Protein AF-G8QJ36-F1 (afdb_monomer)

Secondary structure (DSSP, 8-state):
-------S--HHHHHHHHHHHHHHHHHHHHTBPPPPHHHHTTEEEEEEEETTEEEEEEEE--SSGGG-EEEEEEEEETTT--EEEEE-SS-B----

Radius of gyration: 16.43 Å; Cα contacts (8 Å, |Δi|>4): 139; chains: 1; bounding box: 40×49×43 Å

Structure (mmCIF, N/CA/C/O backbone):
data_AF-G8QJ36-F1
#
_entry.id   AF-G8QJ36-F1
#
loop_
_atom_site.group_PDB
_atom_site.id
_atom_site.type_symbol
_atom_site.label_atom_id
_atom_site.label_alt_id
_atom_site.label_comp_id
_atom_site.label_asym_id
_atom_site.label_entity_id
_atom_site.label_seq_id
_atom_site.pdbx_PDB_ins_code
_atom_site.Cartn_x
_atom_site.Cartn_y
_atom_site.Cartn_z
_atom_site.occupancy
_atom_site.B_iso_or_equiv
_atom_site.auth_seq_id
_atom_site.auth_comp_id
_atom_site.auth_asym_id
_atom_site.auth_atom_id
_atom_site.pdbx_PDB_model_num
ATOM 1 N N . MET A 1 1 ? 25.913 -24.485 -28.339 1.00 49.62 1 MET A N 1
ATOM 2 C CA . MET A 1 1 ? 25.955 -24.219 -26.885 1.00 49.62 1 MET A CA 1
ATOM 3 C C . MET A 1 1 ? 24.849 -23.230 -26.543 1.00 49.62 1 MET A C 1
ATOM 5 O O . MET A 1 1 ? 24.834 -22.164 -27.145 1.00 49.62 1 MET A O 1
ATOM 9 N N . PRO A 1 2 ? 23.886 -23.598 -25.687 1.00 62.94 2 PRO A N 1
ATOM 10 C CA . PRO A 1 2 ? 23.324 -22.633 -24.725 1.00 62.94 2 PRO A CA 1
ATOM 11 C C . PRO A 1 2 ? 23.060 -23.287 -23.341 1.00 62.94 2 PRO A C 1
ATOM 13 O O . PRO A 1 2 ? 23.130 -24.513 -23.257 1.00 62.94 2 PRO A O 1
ATOM 16 N N . PRO A 1 3 ? 22.658 -22.556 -22.277 1.00 54.44 3 PRO A N 1
ATOM 17 C CA . PRO A 1 3 ? 22.856 -21.139 -21.942 1.00 54.44 3 PRO A CA 1
ATOM 18 C C . PRO A 1 3 ? 23.573 -20.958 -20.577 1.00 54.44 3 PRO A C 1
ATOM 20 O O . PRO A 1 3 ? 23.398 -21.751 -19.656 1.00 54.44 3 PRO A O 1
ATOM 23 N N . ALA A 1 4 ? 24.335 -19.876 -20.390 1.00 52.19 4 ALA A N 1
ATOM 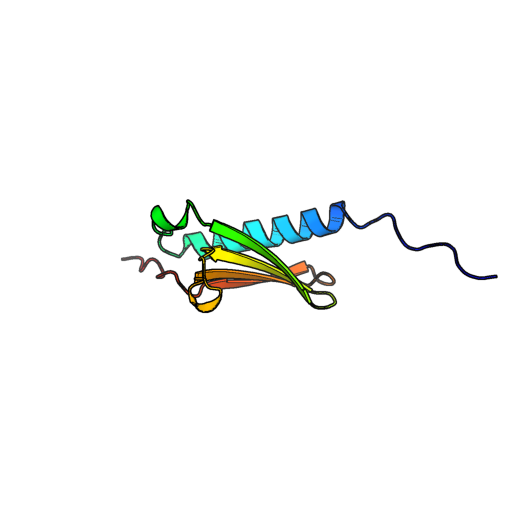24 C CA . ALA A 1 4 ? 24.814 -19.491 -19.059 1.00 52.19 4 ALA A CA 1
ATOM 25 C C . ALA A 1 4 ? 23.760 -18.608 -18.369 1.00 52.19 4 ALA A C 1
ATOM 27 O O . ALA A 1 4 ? 23.668 -17.407 -18.605 1.00 52.19 4 ALA A O 1
ATOM 28 N N . ASN A 1 5 ? 22.900 -19.281 -17.610 1.00 47.78 5 ASN A N 1
ATOM 29 C CA . ASN A 1 5 ? 22.254 -18.859 -16.368 1.00 47.78 5 ASN A CA 1
ATOM 30 C C . ASN A 1 5 ? 22.224 -17.337 -16.061 1.00 47.78 5 ASN A C 1
ATOM 32 O O . ASN A 1 5 ? 23.164 -16.773 -15.508 1.00 47.78 5 ASN A O 1
ATOM 36 N N . ARG A 1 6 ? 21.089 -16.679 -16.345 1.00 62.66 6 ARG A N 1
ATOM 37 C CA . ARG A 1 6 ? 20.668 -15.453 -15.638 1.00 62.66 6 ARG A CA 1
ATOM 38 C C . ARG A 1 6 ? 20.201 -15.865 -14.245 1.00 62.66 6 ARG A C 1
ATOM 40 O O . ARG A 1 6 ? 19.140 -16.478 -14.210 1.00 62.66 6 ARG A O 1
ATOM 47 N N . THR A 1 7 ? 20.877 -15.519 -13.145 1.00 56.84 7 THR A N 1
ATOM 48 C CA . THR A 1 7 ? 20.233 -15.305 -11.818 1.00 56.84 7 THR A CA 1
ATOM 49 C C . THR A 1 7 ? 21.243 -14.984 -10.709 1.00 56.84 7 THR A C 1
ATOM 51 O O . THR A 1 7 ? 21.607 -15.879 -9.975 1.00 56.84 7 THR A O 1
ATOM 54 N N . ASP A 1 8 ? 21.634 -13.715 -10.513 1.00 47.12 8 ASP A N 1
ATOM 55 C CA . ASP A 1 8 ? 22.326 -13.298 -9.263 1.00 47.12 8 ASP A CA 1
ATOM 56 C C . ASP A 1 8 ? 22.067 -11.832 -8.835 1.00 47.12 8 ASP A C 1
ATOM 58 O O . ASP A 1 8 ? 22.693 -11.320 -7.910 1.00 47.12 8 ASP A O 1
ATOM 62 N N . ALA A 1 9 ? 21.129 -11.114 -9.467 1.00 51.84 9 ALA A N 1
ATOM 63 C CA . ALA A 1 9 ? 20.951 -9.670 -9.245 1.00 51.84 9 ALA A CA 1
ATOM 64 C C . ALA A 1 9 ? 19.571 -9.262 -8.692 1.00 51.84 9 ALA A C 1
ATOM 66 O O . ALA A 1 9 ? 19.077 -8.199 -9.054 1.00 51.84 9 ALA A O 1
ATOM 67 N N . VAL A 1 10 ? 18.906 -10.079 -7.864 1.00 55.06 10 VAL A N 1
ATOM 68 C CA . VAL A 1 10 ? 17.481 -9.834 -7.524 1.00 55.06 10 VAL A CA 1
ATOM 69 C C . VAL A 1 10 ? 17.147 -9.453 -6.063 1.00 55.06 10 VAL A C 1
ATOM 71 O O . VAL A 1 10 ? 16.069 -8.903 -5.871 1.00 55.06 10 VAL A O 1
ATOM 74 N N . PRO A 1 11 ? 18.021 -9.565 -5.037 1.00 55.59 11 PRO A N 1
ATOM 75 C CA . PRO A 1 11 ? 17.685 -9.012 -3.713 1.00 55.59 11 PRO A CA 1
ATOM 76 C C . PRO A 1 11 ? 17.714 -7.472 -3.694 1.00 55.59 11 PRO A C 1
ATOM 78 O O . PRO A 1 11 ? 16.702 -6.822 -3.456 1.00 55.59 11 PRO A O 1
ATOM 81 N N . LYS A 1 12 ? 18.849 -6.877 -4.097 1.00 67.81 12 LYS A N 1
ATOM 82 C CA . LYS A 1 12 ? 19.101 -5.424 -3.998 1.00 67.81 12 LYS A CA 1
ATOM 83 C C . LYS A 1 12 ? 18.142 -4.547 -4.792 1.00 67.81 12 LYS A C 1
ATOM 85 O O . LYS A 1 12 ? 18.041 -3.355 -4.521 1.00 67.81 12 LYS A O 1
ATOM 90 N N . GLU A 1 13 ? 17.555 -5.076 -5.855 1.00 81.75 13 GLU A N 1
ATOM 91 C CA . GLU A 1 13 ? 16.663 -4.290 -6.698 1.00 81.75 13 GLU A CA 1
ATOM 92 C C . GLU A 1 13 ? 15.269 -4.214 -6.082 1.00 81.75 13 GLU A C 1
ATOM 94 O O . GLU A 1 13 ? 14.720 -3.122 -5.990 1.00 81.75 13 GLU A O 1
ATOM 99 N N . LEU A 1 14 ? 14.743 -5.330 -5.567 1.00 83.19 14 LEU A N 1
ATOM 100 C CA . LEU A 1 14 ? 13.467 -5.332 -4.856 1.00 83.19 14 LEU A CA 1
ATOM 101 C C . LEU A 1 14 ? 13.522 -4.433 -3.617 1.00 83.19 14 LEU A C 1
ATOM 103 O O . LEU A 1 14 ? 12.608 -3.637 -3.429 1.00 83.19 14 LEU A O 1
ATOM 107 N N . ASP A 1 15 ? 14.618 -4.481 -2.854 1.00 86.62 15 ASP A N 1
ATOM 108 C CA . ASP A 1 15 ? 14.828 -3.603 -1.695 1.00 86.62 15 ASP A CA 1
ATOM 109 C C . ASP A 1 15 ? 14.748 -2.114 -2.080 1.00 86.62 15 ASP A C 1
ATOM 111 O O . ASP A 1 15 ? 14.136 -1.307 -1.382 1.00 86.62 15 ASP A O 1
ATOM 115 N N . LYS A 1 16 ? 15.323 -1.736 -3.232 1.00 87.31 16 LYS A N 1
ATOM 116 C CA . LYS A 1 16 ? 15.253 -0.359 -3.749 1.00 87.31 16 LYS A CA 1
ATOM 117 C C . LYS A 1 16 ? 13.838 0.030 -4.159 1.00 87.31 16 LYS A C 1
ATOM 119 O O . LYS A 1 16 ? 13.409 1.139 -3.857 1.00 87.31 16 LYS A O 1
ATOM 124 N N . LEU A 1 17 ? 13.125 -0.854 -4.859 1.00 89.81 17 LEU A N 1
ATOM 125 C CA . LEU A 1 17 ? 11.745 -0.598 -5.280 1.00 89.81 17 LEU A CA 1
ATOM 126 C C . LEU A 1 17 ? 10.816 -0.486 -4.066 1.00 89.81 17 LEU A C 1
ATOM 128 O O . LEU A 1 17 ? 9.956 0.390 -4.032 1.00 89.81 17 LEU A O 1
ATOM 132 N N . GLN A 1 18 ? 11.027 -1.322 -3.050 1.00 89.62 18 GLN A N 1
ATOM 133 C CA . GLN A 1 18 ? 10.290 -1.262 -1.795 1.00 89.62 18 GLN A CA 1
ATOM 134 C C . GLN A 1 18 ? 10.564 0.043 -1.044 1.00 89.62 18 GLN A C 1
ATOM 136 O O . GLN A 1 18 ? 9.625 0.669 -0.558 1.00 89.62 18 GLN A O 1
ATOM 141 N N . GLU A 1 19 ? 11.818 0.495 -0.981 1.00 90.62 19 GLU A N 1
ATOM 142 C CA . GL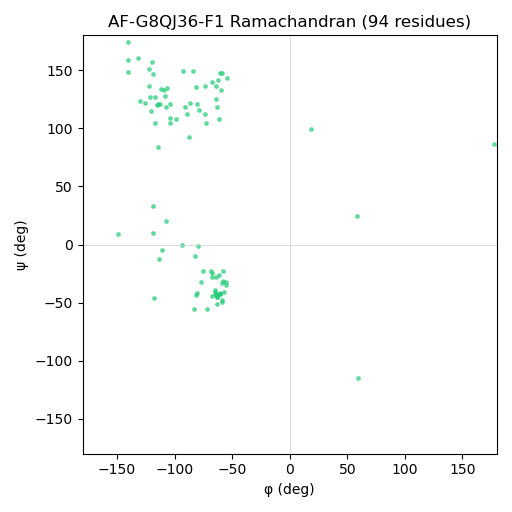U A 1 19 ? 12.150 1.771 -0.343 1.00 90.62 19 GLU A CA 1
ATOM 143 C C . GLU A 1 19 ? 11.531 2.960 -1.096 1.00 90.62 19 GLU A C 1
ATOM 145 O O . GLU A 1 19 ? 10.960 3.855 -0.474 1.00 90.62 19 GLU A O 1
ATOM 150 N N . LEU A 1 20 ? 11.542 2.943 -2.435 1.00 91.12 20 LEU A N 1
ATOM 151 C CA . LEU A 1 20 ? 10.848 3.945 -3.254 1.00 91.12 20 LEU A CA 1
ATOM 152 C C . LEU A 1 20 ? 9.344 3.976 -2.954 1.00 91.12 20 LEU A C 1
ATOM 154 O O . LEU A 1 20 ? 8.781 5.048 -2.717 1.00 91.12 20 LEU A O 1
ATOM 158 N N . ALA A 1 21 ? 8.702 2.806 -2.918 1.00 91.56 21 ALA A N 1
ATOM 159 C CA . ALA A 1 21 ? 7.293 2.679 -2.569 1.00 91.56 21 ALA A CA 1
ATOM 160 C C . ALA A 1 21 ? 7.008 3.195 -1.155 1.00 91.56 21 ALA A C 1
ATOM 162 O O . ALA A 1 21 ? 6.026 3.907 -0.946 1.00 91.56 21 ALA A O 1
ATOM 163 N N . ARG A 1 22 ? 7.877 2.876 -0.191 1.00 90.50 22 ARG A N 1
ATOM 164 C CA . ARG A 1 22 ? 7.757 3.298 1.206 1.00 90.50 22 ARG A CA 1
ATOM 165 C C . ARG A 1 22 ? 7.832 4.812 1.342 1.00 90.50 22 ARG A C 1
ATOM 167 O O . ARG A 1 22 ? 6.946 5.399 1.955 1.00 90.50 22 ARG A O 1
ATOM 174 N N . VAL A 1 23 ? 8.855 5.443 0.766 1.00 92.56 23 VAL A N 1
ATOM 175 C CA . VAL A 1 23 ? 9.052 6.899 0.839 1.00 92.56 23 VAL A CA 1
ATOM 176 C C . VAL A 1 23 ? 7.895 7.632 0.165 1.00 92.56 23 VAL A C 1
ATOM 178 O O . VAL A 1 23 ? 7.345 8.572 0.739 1.00 92.56 23 VAL A O 1
ATOM 181 N N . ALA A 1 24 ? 7.477 7.180 -1.020 1.00 92.19 24 ALA A N 1
ATOM 182 C CA . ALA A 1 24 ? 6.348 7.772 -1.728 1.00 92.19 24 ALA A CA 1
ATOM 183 C C . ALA A 1 24 ? 5.035 7.607 -0.949 1.00 92.19 24 ALA A C 1
ATOM 185 O O . ALA A 1 24 ? 4.276 8.567 -0.821 1.00 92.19 24 ALA A O 1
ATOM 186 N N . SER A 1 25 ? 4.787 6.417 -0.391 1.00 91.06 25 SER A N 1
ATOM 187 C CA . SER A 1 25 ? 3.598 6.148 0.42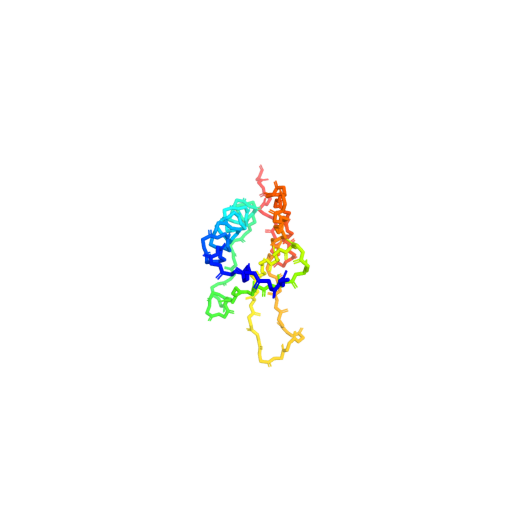3 1.00 91.06 25 SER A CA 1
ATOM 188 C C . SER A 1 25 ? 3.578 7.007 1.676 1.00 91.06 25 SER A C 1
ATOM 190 O O . SER A 1 25 ? 2.555 7.608 1.974 1.00 91.06 25 SER A O 1
ATOM 192 N N . HIS A 1 26 ? 4.705 7.113 2.382 1.00 89.81 26 HIS A N 1
ATOM 193 C CA . HIS A 1 26 ? 4.820 7.942 3.578 1.00 89.81 26 HIS A CA 1
ATOM 194 C C . HIS A 1 26 ? 4.509 9.406 3.265 1.00 89.81 26 HIS A C 1
ATOM 196 O O . HIS A 1 26 ? 3.657 10.001 3.914 1.00 89.81 26 HIS A O 1
ATOM 202 N N . LYS A 1 27 ? 5.130 9.959 2.217 1.00 90.88 27 LYS A N 1
ATOM 203 C CA . LYS A 1 27 ? 4.883 11.336 1.780 1.00 90.88 27 LYS A CA 1
ATOM 204 C C . LYS A 1 27 ? 3.423 11.567 1.386 1.00 90.88 27 LYS A C 1
ATOM 206 O O . LYS A 1 27 ? 2.855 12.590 1.740 1.00 90.88 27 LYS A O 1
ATOM 211 N N . ALA A 1 28 ? 2.804 10.621 0.679 1.00 89.62 28 ALA A N 1
ATOM 212 C CA . ALA A 1 28 ? 1.388 10.714 0.340 1.00 89.62 28 ALA A CA 1
ATOM 213 C C . ALA A 1 28 ? 0.508 10.684 1.597 1.00 89.62 28 ALA A C 1
ATOM 215 O O . ALA A 1 28 ? -0.420 11.473 1.698 1.00 89.62 28 ALA A O 1
ATOM 216 N N . LEU A 1 29 ? 0.815 9.817 2.567 1.00 88.88 29 LEU A N 1
ATOM 217 C CA . LEU A 1 29 ? 0.077 9.675 3.826 1.00 88.88 29 LEU A CA 1
ATOM 218 C C . LEU A 1 29 ? 0.214 10.888 4.757 1.00 88.88 29 LEU A C 1
ATOM 220 O O . LEU A 1 29 ? -0.671 11.110 5.580 1.00 88.88 29 LEU A O 1
ATOM 224 N N . GLU A 1 30 ? 1.265 11.704 4.633 1.00 89.38 30 GLU A N 1
ATOM 225 C CA . GLU A 1 30 ? 1.414 12.937 5.422 1.00 89.38 30 GLU A CA 1
ATOM 226 C C . GLU A 1 30 ? 0.236 13.901 5.220 1.00 89.38 30 GLU A C 1
ATOM 228 O O . GLU A 1 30 ? -0.170 14.571 6.172 1.00 89.38 30 GLU A O 1
ATOM 233 N N . GLU A 1 31 ? -0.370 13.908 4.031 1.00 89.12 31 GLU A N 1
ATOM 234 C CA . GLU A 1 31 ? -1.555 14.708 3.696 1.00 89.12 31 GLU A CA 1
ATOM 235 C C . GLU A 1 31 ? -2.873 14.097 4.209 1.00 89.12 31 GLU A C 1
ATOM 237 O O . GLU A 1 31 ? -3.942 14.676 4.020 1.00 89.12 31 GLU A O 1
ATOM 242 N N . TYR A 1 32 ? -2.831 12.934 4.860 1.00 89.88 32 TYR A N 1
ATOM 243 C CA . TYR A 1 32 ? -3.997 12.196 5.346 1.00 89.88 32 TYR A CA 1
ATOM 244 C C . TYR A 1 32 ? -3.949 12.027 6.860 1.00 89.88 32 TYR A C 1
ATOM 246 O O . TYR A 1 32 ? -2.898 12.142 7.493 1.00 89.88 32 TYR A O 1
ATOM 254 N N . GLU A 1 33 ? -5.115 11.814 7.462 1.00 88.56 33 GLU A N 1
ATOM 255 C CA . GLU A 1 33 ? -5.220 11.485 8.880 1.00 88.56 33 GLU A CA 1
ATOM 256 C C . GLU A 1 33 ? -4.470 10.185 9.182 1.00 88.56 33 GLU A C 1
ATOM 258 O O . GLU A 1 33 ? -4.401 9.277 8.348 1.00 88.56 33 GLU A O 1
ATOM 263 N N . SER A 1 34 ? -3.902 10.098 10.386 1.00 84.44 34 SER A N 1
ATOM 264 C CA . SER A 1 34 ? -3.263 8.864 10.832 1.00 84.44 34 SER A CA 1
ATOM 265 C C . SER A 1 34 ? -4.297 7.736 10.897 1.00 84.44 34 SER A C 1
ATOM 267 O O . SER A 1 34 ? -5.433 7.983 11.318 1.00 84.44 34 SER A O 1
ATOM 269 N N . PRO A 1 35 ? -3.926 6.499 10.520 1.00 84.12 35 PRO A N 1
ATOM 270 C CA . PRO A 1 35 ? -4.818 5.364 10.684 1.00 84.12 35 PRO A CA 1
ATOM 271 C C . PRO A 1 35 ? -5.200 5.190 12.169 1.00 84.12 35 PRO A C 1
ATOM 273 O O . PRO A 1 35 ? -4.394 5.496 13.054 1.00 84.12 35 PRO A O 1
ATOM 276 N N . PRO A 1 36 ? -6.418 4.707 12.471 1.00 84.62 36 PRO A N 1
ATOM 277 C CA . PRO A 1 36 ? -6.817 4.356 13.829 1.00 84.62 36 PRO A CA 1
ATOM 278 C C . PRO A 1 36 ? -5.834 3.371 14.471 1.00 84.62 36 PRO A C 1
ATOM 280 O O . PRO A 1 36 ? -5.372 2.439 13.816 1.00 84.62 36 PRO A O 1
ATOM 283 N N . LYS A 1 37 ? -5.577 3.511 15.778 1.00 85.12 37 LYS A N 1
ATOM 284 C CA . LYS A 1 37 ? -4.674 2.605 16.519 1.00 85.12 37 LYS A CA 1
ATOM 285 C C . LYS A 1 37 ? -5.065 1.129 16.416 1.00 85.12 37 LYS A C 1
ATOM 287 O O . LYS A 1 37 ? -4.209 0.256 16.420 1.00 85.12 37 LYS A O 1
ATOM 292 N N . GLU A 1 38 ? -6.358 0.845 16.305 1.00 84.50 38 GLU A N 1
ATOM 293 C CA . GLU A 1 38 ? -6.877 -0.519 16.144 1.00 84.50 38 GLU A CA 1
ATOM 294 C C . GLU A 1 38 ? -6.416 -1.170 14.832 1.00 84.50 38 GLU A C 1
ATOM 296 O O . GLU A 1 38 ? -6.274 -2.389 14.754 1.00 84.50 38 GLU A O 1
ATOM 301 N N . TRP A 1 39 ? -6.142 -0.362 13.804 1.00 86.25 39 TRP A N 1
ATOM 302 C CA . TRP A 1 39 ? -5.628 -0.847 12.529 1.00 86.25 39 TRP A CA 1
ATOM 303 C C . TRP A 1 39 ? -4.144 -1.181 12.621 1.00 86.25 39 TRP A C 1
ATOM 305 O O . TRP A 1 39 ? -3.722 -2.139 11.984 1.00 86.25 39 TRP A O 1
ATOM 315 N N . GLU A 1 40 ? -3.370 -0.463 13.447 1.00 84.19 40 GLU A N 1
ATOM 316 C CA . GLU A 1 40 ? -1.919 -0.662 13.597 1.00 84.19 40 GLU A CA 1
ATOM 317 C C . GLU A 1 40 ? -1.552 -2.105 13.967 1.00 84.19 40 GLU A C 1
ATOM 319 O O . GLU A 1 40 ? -0.551 -2.623 13.479 1.00 84.19 40 GLU A O 1
ATOM 324 N N . ALA A 1 41 ? -2.389 -2.780 14.763 1.00 86.12 41 ALA A N 1
ATOM 325 C CA . ALA A 1 41 ? -2.181 -4.173 15.161 1.00 86.12 41 ALA A CA 1
ATOM 326 C C . ALA A 1 41 ? -2.309 -5.178 14.001 1.00 86.12 41 ALA A C 1
ATOM 328 O O . ALA A 1 41 ? -1.735 -6.262 14.067 1.00 86.12 41 ALA A O 1
ATOM 329 N N . ASN A 1 42 ? -3.048 -4.818 12.949 1.00 89.00 42 ASN A N 1
ATOM 330 C CA . ASN A 1 42 ? -3.352 -5.677 11.802 1.00 89.00 42 ASN A CA 1
ATOM 331 C C . ASN A 1 42 ? -2.808 -5.105 10.481 1.00 89.00 42 ASN A C 1
ATOM 333 O O . ASN A 1 42 ? -3.128 -5.609 9.400 1.00 89.00 42 ASN A O 1
ATOM 337 N N . LEU A 1 43 ? -1.987 -4.051 10.550 1.00 89.06 43 LEU A N 1
ATOM 338 C CA . LEU A 1 43 ? -1.333 -3.471 9.385 1.00 89.06 43 LEU A CA 1
ATOM 339 C C . LEU A 1 43 ? -0.393 -4.496 8.763 1.00 89.06 43 LEU A C 1
ATOM 341 O O . LEU A 1 43 ? 0.590 -4.927 9.362 1.00 89.06 43 LEU A O 1
ATOM 345 N N . THR A 1 44 ? -0.686 -4.839 7.520 1.00 90.38 44 THR A N 1
ATOM 346 C CA . THR A 1 44 ? 0.081 -5.773 6.715 1.00 90.38 44 THR 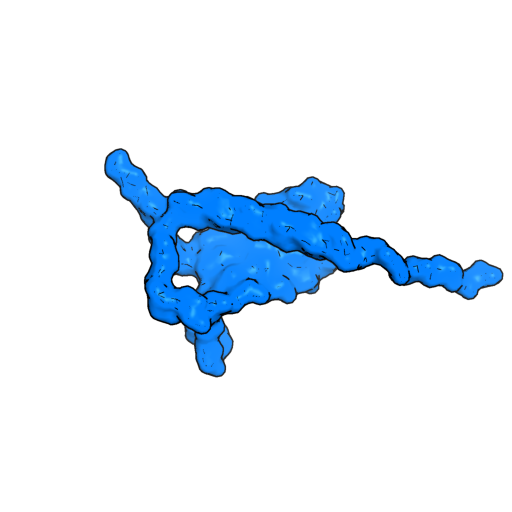A CA 1
ATOM 347 C C . THR A 1 44 ? 0.543 -5.072 5.447 1.00 90.38 44 THR A C 1
ATOM 349 O O . THR A 1 44 ? -0.216 -4.346 4.804 1.00 90.38 44 THR A O 1
ATOM 352 N N . LEU A 1 45 ? 1.808 -5.288 5.088 1.00 90.06 45 LEU A N 1
ATOM 353 C CA . LEU A 1 45 ? 2.366 -4.842 3.817 1.00 90.06 45 LEU A CA 1
ATOM 354 C C . LEU A 1 45 ? 2.365 -6.017 2.836 1.00 90.06 45 LEU A C 1
ATOM 356 O O . LEU A 1 45 ? 3.145 -6.958 2.975 1.00 90.06 45 LEU A O 1
ATOM 360 N N . GLY A 1 46 ? 1.486 -5.960 1.843 1.00 89.69 46 GLY A N 1
ATOM 361 C CA . GLY A 1 46 ? 1.468 -6.875 0.710 1.00 89.69 46 GLY A CA 1
ATOM 362 C C . GLY A 1 46 ? 2.437 -6.439 -0.379 1.00 89.69 46 GLY A C 1
ATOM 363 O O . GLY A 1 46 ? 2.676 -5.250 -0.582 1.00 89.69 46 GLY A O 1
ATOM 364 N N . THR A 1 47 ? 2.985 -7.409 -1.106 1.00 91.38 47 THR A N 1
ATOM 365 C CA . THR A 1 47 ? 3.729 -7.163 -2.345 1.00 91.38 47 THR A CA 1
ATOM 366 C C . THR A 1 47 ? 3.127 -8.011 -3.453 1.00 91.38 47 THR A C 1
ATOM 368 O O . THR A 1 47 ? 3.083 -9.237 -3.350 1.00 91.38 47 THR A O 1
ATOM 371 N N . VAL A 1 48 ? 2.680 -7.356 -4.516 1.00 90.25 48 VAL A N 1
ATOM 372 C CA . VAL A 1 48 ? 2.114 -7.976 -5.710 1.00 90.25 48 VAL A CA 1
ATOM 373 C C . VAL A 1 48 ? 3.073 -7.761 -6.877 1.00 90.25 48 VAL A C 1
ATOM 375 O O . VAL A 1 48 ? 3.607 -6.670 -7.095 1.00 90.25 48 VAL A O 1
ATOM 378 N N . PHE A 1 49 ? 3.314 -8.836 -7.620 1.00 90.31 49 PHE A N 1
ATOM 379 C CA . PHE A 1 49 ? 4.217 -8.865 -8.763 1.00 90.31 49 PHE A CA 1
ATOM 380 C C . PHE A 1 49 ? 3.374 -8.869 -10.038 1.00 90.31 49 PHE A C 1
ATOM 382 O O . PHE A 1 49 ? 2.799 -9.899 -10.381 1.00 90.31 49 PHE A O 1
ATOM 389 N N . ASP A 1 50 ? 3.304 -7.732 -10.730 1.00 89.31 50 ASP A N 1
ATOM 390 C CA . ASP A 1 50 ? 2.523 -7.577 -11.963 1.00 89.31 50 ASP A CA 1
ATOM 391 C C . ASP A 1 50 ? 3.458 -7.315 -13.149 1.00 89.31 50 ASP A C 1
ATOM 393 O O . ASP A 1 50 ? 3.778 -6.180 -13.493 1.00 89.31 50 ASP A O 1
ATOM 397 N N . GLY A 1 51 ? 3.996 -8.389 -13.734 1.00 88.44 51 GLY A N 1
ATOM 398 C CA . GLY A 1 51 ? 4.988 -8.293 -14.807 1.00 88.44 51 GLY A CA 1
ATOM 399 C C . GLY A 1 51 ? 6.250 -7.532 -14.373 1.00 88.44 51 GLY A C 1
ATOM 400 O O . GLY A 1 51 ? 7.001 -7.992 -13.500 1.00 88.44 51 GLY A O 1
ATOM 401 N N . ASP A 1 52 ? 6.485 -6.377 -15.000 1.00 87.12 52 ASP A N 1
ATOM 402 C CA . ASP A 1 52 ? 7.581 -5.462 -14.660 1.00 87.12 52 ASP A CA 1
ATOM 403 C C . ASP A 1 52 ? 7.252 -4.539 -13.478 1.00 87.12 52 ASP A C 1
ATOM 405 O O . ASP A 1 52 ? 8.156 -3.913 -12.931 1.00 87.12 52 ASP A O 1
ATOM 409 N N . ASP A 1 53 ? 6.003 -4.493 -13.024 1.00 89.12 53 ASP A N 1
ATOM 410 C CA . ASP A 1 53 ? 5.599 -3.652 -11.908 1.00 89.12 53 ASP A CA 1
ATOM 411 C C . ASP A 1 53 ? 5.674 -4.400 -10.577 1.00 89.12 53 ASP A C 1
ATOM 413 O O . ASP A 1 53 ? 5.498 -5.623 -10.468 1.00 89.12 53 ASP A O 1
ATOM 417 N N . ARG A 1 54 ? 5.961 -3.637 -9.528 1.00 92.38 54 ARG A N 1
ATOM 418 C CA . ARG A 1 54 ? 5.896 -4.076 -8.136 1.00 92.38 54 ARG A CA 1
ATOM 419 C C . ARG A 1 54 ? 4.904 -3.189 -7.417 1.00 92.38 54 ARG A C 1
ATOM 421 O O . ARG A 1 54 ? 5.118 -1.986 -7.303 1.00 92.38 54 ARG A O 1
ATOM 428 N N . ILE A 1 55 ? 3.806 -3.778 -6.973 1.00 93.56 55 ILE A N 1
ATOM 429 C CA . ILE A 1 55 ? 2.745 -3.062 -6.275 1.00 93.56 55 ILE A CA 1
ATOM 430 C C . ILE A 1 55 ? 2.870 -3.405 -4.795 1.00 93.56 55 ILE A C 1
ATOM 432 O O . ILE A 1 55 ? 2.826 -4.573 -4.417 1.00 93.56 55 ILE A O 1
ATOM 436 N N . PHE A 1 56 ? 3.060 -2.388 -3.966 1.00 93.38 56 PHE A N 1
ATOM 437 C CA . PHE A 1 56 ? 3.152 -2.517 -2.519 1.00 93.38 56 PHE A CA 1
ATOM 438 C C . PHE A 1 56 ? 1.877 -1.966 -1.897 1.00 93.38 56 PHE A C 1
ATOM 440 O O . PHE A 1 56 ? 1.569 -0.785 -2.051 1.00 93.38 56 PHE A O 1
ATOM 447 N N . GLU A 1 57 ? 1.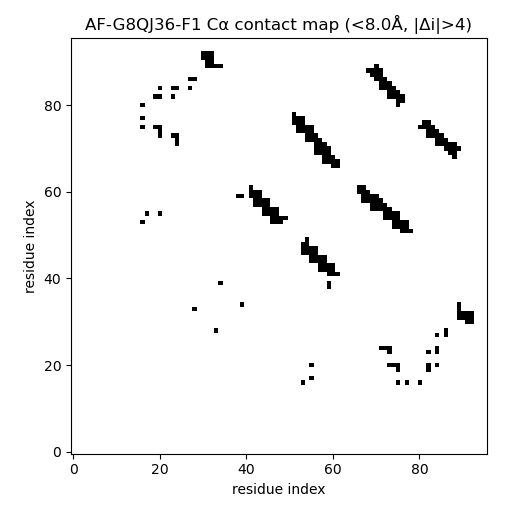133 -2.817 -1.204 1.00 93.12 57 GLU A N 1
ATOM 448 C CA . GLU A 1 57 ? -0.174 -2.467 -0.654 1.00 93.12 57 GLU A CA 1
ATOM 449 C C . GLU A 1 57 ? -0.116 -2.504 0.861 1.00 93.12 57 GLU A C 1
ATOM 451 O O . GLU A 1 57 ? 0.176 -3.540 1.455 1.00 93.12 57 GLU A O 1
ATOM 456 N N . LEU A 1 58 ? -0.400 -1.372 1.493 1.00 91.62 58 LEU A N 1
ATOM 457 C CA . LEU A 1 58 ? -0.609 -1.312 2.927 1.00 91.62 58 LEU A CA 1
ATOM 458 C C . LEU A 1 58 ? -2.096 -1.518 3.194 1.00 91.62 58 LEU A C 1
ATOM 460 O O . LEU A 1 58 ? -2.927 -0.712 2.765 1.00 91.62 58 LEU A O 1
ATOM 464 N N . TYR A 1 59 ? -2.434 -2.581 3.909 1.00 92.31 59 TYR A N 1
ATOM 465 C CA . TYR A 1 59 ? -3.814 -2.911 4.232 1.00 92.31 59 TYR A CA 1
ATOM 466 C C . TYR A 1 59 ? -3.953 -3.426 5.661 1.00 92.31 59 TYR A C 1
ATOM 468 O O . TYR A 1 59 ? -2.998 -3.897 6.270 1.00 92.31 59 TYR A O 1
ATOM 476 N N . VAL A 1 60 ? -5.163 -3.334 6.198 1.00 91.94 60 VAL A N 1
ATOM 477 C CA . VAL A 1 60 ? -5.537 -3.941 7.475 1.00 91.94 60 VAL A CA 1
ATOM 478 C C . VAL A 1 60 ? -6.035 -5.345 7.177 1.00 91.94 60 VAL A C 1
ATOM 480 O O . VAL A 1 60 ? -7.057 -5.501 6.506 1.00 91.94 60 VAL A O 1
ATOM 483 N N . ALA A 1 61 ? -5.289 -6.357 7.614 1.00 90.06 61 ALA A N 1
ATOM 484 C CA . ALA A 1 61 ? -5.702 -7.744 7.471 1.00 90.06 61 ALA A CA 1
ATOM 485 C C . ALA A 1 61 ? -6.925 -8.022 8.358 1.00 90.06 61 ALA A C 1
ATOM 487 O O . ALA A 1 61 ? -6.999 -7.558 9.495 1.00 90.06 61 ALA A O 1
ATOM 488 N N . ALA A 1 62 ? -7.872 -8.787 7.829 1.00 87.81 62 ALA A N 1
ATOM 489 C CA . ALA A 1 62 ? -9.054 -9.251 8.542 1.00 87.81 62 ALA A CA 1
ATOM 490 C C . ALA A 1 62 ? -9.231 -10.757 8.312 1.00 87.81 62 ALA A C 1
ATOM 492 O O . ALA A 1 62 ? -8.697 -11.305 7.345 1.00 87.81 62 ALA A O 1
ATOM 493 N N . ASP A 1 63 ? -10.003 -11.423 9.176 1.00 86.25 63 ASP A N 1
ATOM 494 C CA . ASP A 1 63 ? -10.270 -12.864 9.061 1.00 86.25 63 ASP A CA 1
ATOM 495 C C . ASP A 1 63 ? -10.922 -13.237 7.720 1.00 86.25 63 ASP A C 1
ATOM 497 O O . ASP A 1 63 ? -10.658 -14.306 7.166 1.00 86.25 63 ASP A O 1
ATOM 501 N N . ASN A 1 64 ? -11.746 -12.343 7.163 1.00 84.50 64 ASN A N 1
ATOM 502 C CA . ASN A 1 64 ? -12.301 -12.499 5.824 1.00 84.50 64 ASN A CA 1
ATOM 503 C C . ASN A 1 64 ? -11.634 -11.528 4.840 1.00 84.50 64 ASN A C 1
ATOM 505 O O . ASN A 1 64 ? -11.612 -10.324 5.092 1.00 84.50 64 ASN A O 1
ATOM 509 N N . PRO A 1 65 ? -11.246 -11.991 3.637 1.00 81.06 65 PRO A N 1
ATOM 510 C CA . PRO A 1 65 ? -10.662 -11.133 2.603 1.00 81.06 65 PRO A CA 1
ATOM 511 C C . PRO A 1 65 ? -11.548 -9.958 2.164 1.00 81.06 65 PRO A C 1
ATOM 513 O O . PRO A 1 65 ? -11.048 -8.980 1.620 1.00 81.06 65 PRO A O 1
ATOM 516 N N . LYS A 1 66 ? -12.870 -10.062 2.360 1.00 83.88 66 LYS A N 1
ATOM 517 C CA . LYS A 1 66 ? -13.834 -8.999 2.027 1.00 83.88 66 LYS A CA 1
ATOM 518 C C . LYS A 1 66 ? -13.809 -7.837 3.019 1.00 83.88 66 LYS A C 1
ATOM 520 O O . LYS A 1 66 ? -14.219 -6.742 2.652 1.00 83.88 66 LYS A O 1
ATOM 525 N N . ASP A 1 67 ? -13.340 -8.093 4.237 1.00 86.38 67 ASP A N 1
ATOM 526 C CA . ASP A 1 67 ? -13.231 -7.107 5.312 1.00 86.38 67 ASP A CA 1
ATOM 527 C C . ASP A 1 67 ? -11.835 -6.460 5.343 1.00 86.38 67 ASP A C 1
ATOM 529 O O . ASP A 1 67 ? -11.569 -5.587 6.166 1.00 86.38 67 ASP A O 1
ATOM 533 N N . THR A 1 68 ? -10.936 -6.864 4.437 1.00 89.25 68 THR A N 1
ATOM 534 C CA . THR A 1 68 ? -9.614 -6.257 4.276 1.00 89.25 68 THR A CA 1
ATOM 535 C C . THR A 1 68 ? -9.743 -4.804 3.830 1.00 89.25 68 THR A C 1
ATOM 537 O O . THR A 1 68 ? -10.334 -4.501 2.792 1.00 89.25 68 THR A O 1
ATOM 540 N N . ILE A 1 69 ? -9.120 -3.893 4.577 1.00 90.31 69 ILE A N 1
ATOM 541 C CA . ILE A 1 69 ? -9.160 -2.456 4.287 1.00 90.31 69 ILE A CA 1
ATOM 542 C C . ILE A 1 69 ? -7.828 -2.035 3.675 1.00 90.31 69 ILE A C 1
ATOM 544 O O . ILE A 1 69 ? -6.821 -1.953 4.375 1.00 90.31 69 ILE A O 1
ATOM 548 N N . VAL A 1 70 ? -7.812 -1.723 2.378 1.00 90.81 70 VAL A N 1
ATOM 549 C CA . VAL A 1 70 ? -6.611 -1.195 1.708 1.00 90.81 70 VAL A CA 1
ATOM 550 C C . VAL A 1 70 ? -6.450 0.289 2.023 1.00 90.81 70 VAL A C 1
ATOM 552 O O . VAL A 1 70 ? -7.268 1.121 1.632 1.00 90.81 70 VAL A O 1
ATOM 555 N N . ILE A 1 71 ? -5.381 0.641 2.722 1.00 91.81 71 ILE A N 1
ATOM 556 C CA . ILE A 1 71 ? -5.086 2.015 3.129 1.00 91.81 71 ILE A CA 1
ATOM 557 C C . ILE A 1 71 ? -4.410 2.750 1.979 1.00 91.81 71 ILE A C 1
ATOM 559 O O . ILE A 1 71 ? -4.904 3.788 1.527 1.00 91.81 71 ILE A O 1
ATOM 563 N N . SER A 1 72 ? -3.310 2.182 1.487 1.00 92.62 72 SER A N 1
ATOM 564 C CA . SER A 1 72 ? -2.525 2.731 0.390 1.00 92.62 72 SER A CA 1
ATOM 565 C C . SER A 1 72 ? -2.035 1.635 -0.547 1.00 92.62 72 SER A C 1
ATOM 567 O O . SER A 1 72 ? -1.750 0.517 -0.127 1.00 92.62 72 SER A O 1
ATOM 569 N N . SER A 1 73 ? -1.913 1.970 -1.825 1.00 94.31 73 SER A N 1
ATOM 570 C CA . SER A 1 73 ? -1.324 1.111 -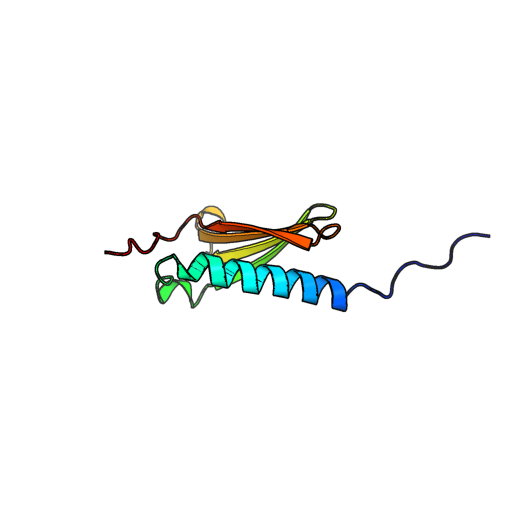2.849 1.00 94.31 73 SER A CA 1
ATOM 571 C C . SER A 1 73 ? -0.284 1.913 -3.616 1.00 94.31 73 SER A C 1
ATOM 573 O O . SER A 1 73 ? -0.588 2.992 -4.124 1.00 94.31 73 SER A O 1
ATOM 575 N N . ALA A 1 74 ? 0.951 1.422 -3.652 1.00 95.38 74 ALA A N 1
ATOM 576 C CA . ALA A 1 74 ? 2.079 2.048 -4.321 1.00 95.38 74 ALA A CA 1
ATOM 577 C C . ALA A 1 74 ? 2.582 1.146 -5.447 1.00 95.38 74 ALA A C 1
ATOM 579 O O . ALA A 1 74 ? 3.252 0.142 -5.210 1.00 95.38 74 ALA A O 1
ATOM 580 N N . ARG A 1 75 ? 2.270 1.518 -6.686 1.00 94.44 75 ARG A N 1
ATOM 581 C CA . ARG A 1 75 ? 2.759 0.851 -7.892 1.00 94.44 75 ARG A CA 1
ATOM 582 C C . ARG A 1 75 ? 4.100 1.445 -8.291 1.00 94.44 75 ARG A C 1
ATOM 584 O O . ARG A 1 75 ? 4.178 2.642 -8.552 1.00 94.44 75 ARG A O 1
ATOM 591 N N . VAL A 1 76 ? 5.128 0.608 -8.359 1.00 93.44 76 VAL A N 1
ATOM 592 C CA . VAL A 1 76 ? 6.472 0.970 -8.810 1.00 93.44 76 VAL A CA 1
ATOM 593 C C . VAL A 1 76 ? 6.772 0.267 -10.125 1.00 93.44 76 VAL A C 1
ATOM 595 O O . VAL A 1 76 ? 6.792 -0.963 -10.180 1.00 93.44 76 VAL A O 1
ATOM 598 N N . ASP A 1 77 ? 7.050 1.045 -11.164 1.00 91.38 77 ASP A N 1
ATOM 599 C CA . ASP A 1 77 ? 7.536 0.534 -12.444 1.00 91.38 77 ASP A CA 1
ATOM 600 C C . ASP A 1 77 ? 9.043 0.268 -12.344 1.00 91.38 77 ASP A C 1
ATOM 602 O O . ASP A 1 77 ? 9.844 1.156 -12.039 1.00 91.38 77 ASP A O 1
ATOM 606 N N . ARG A 1 78 ? 9.455 -0.978 -12.584 1.00 87.50 78 ARG A N 1
ATOM 607 C CA . ARG A 1 78 ? 10.859 -1.394 -12.469 1.00 87.50 78 ARG A CA 1
ATOM 608 C C . ARG A 1 78 ? 11.774 -0.775 -13.529 1.00 87.50 78 ARG A C 1
ATOM 610 O O . ARG A 1 78 ? 12.971 -0.660 -13.291 1.00 87.50 78 ARG A O 1
ATOM 617 N N . LYS A 1 79 ? 11.264 -0.425 -14.711 1.00 86.75 79 LYS A N 1
ATOM 618 C CA . LYS A 1 79 ? 12.070 0.068 -15.841 1.00 86.75 79 LYS A CA 1
ATOM 619 C C . LYS A 1 79 ? 12.420 1.539 -15.694 1.00 86.75 79 LYS A C 1
ATOM 621 O O . LYS A 1 79 ? 13.539 1.930 -16.016 1.00 86.75 79 LYS A O 1
ATOM 626 N N . ASN A 1 80 ? 11.461 2.350 -15.260 1.00 88.25 80 ASN A N 1
ATOM 627 C CA . ASN A 1 80 ? 11.620 3.801 -15.149 1.00 88.25 80 ASN A CA 1
ATOM 628 C C . ASN A 1 80 ? 11.656 4.300 -13.693 1.00 88.25 80 ASN A C 1
ATOM 630 O O . ASN A 1 80 ? 11.901 5.484 -13.477 1.00 88.25 80 ASN A O 1
ATOM 634 N N . HIS A 1 81 ? 11.448 3.416 -12.709 1.00 86.12 81 HIS A N 1
ATOM 635 C CA . HIS A 1 81 ? 11.383 3.734 -11.279 1.00 86.12 81 HIS A CA 1
ATOM 636 C C . HIS A 1 81 ? 10.293 4.756 -10.911 1.00 86.12 81 HIS A C 1
ATOM 638 O O . HIS A 1 81 ? 10.395 5.436 -9.888 1.00 86.12 81 HIS A O 1
ATOM 644 N N . SER A 1 82 ? 9.242 4.874 -11.727 1.00 90.50 82 SER A N 1
ATOM 645 C CA . SER A 1 82 ? 8.091 5.726 -11.427 1.00 90.50 82 SER A CA 1
ATOM 646 C C . SER A 1 82 ? 7.245 5.083 -10.342 1.00 90.50 82 SER A C 1
ATOM 648 O O . SER A 1 82 ? 6.972 3.884 -10.395 1.00 90.50 82 SER A O 1
ATOM 650 N N . VAL A 1 83 ? 6.802 5.893 -9.381 1.00 92.62 83 VAL A N 1
ATOM 651 C CA . VAL A 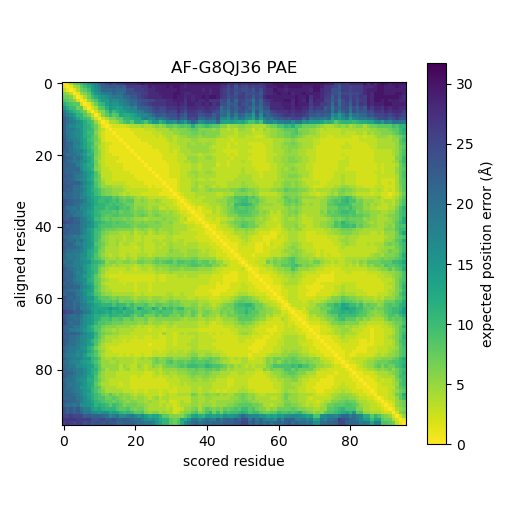1 83 ? 5.934 5.449 -8.289 1.00 92.62 83 VAL A CA 1
ATOM 652 C C . VA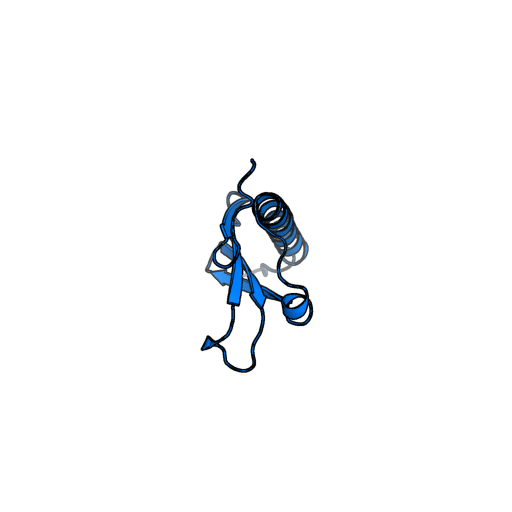L A 1 83 ? 4.599 6.169 -8.382 1.00 92.62 83 VAL A C 1
ATOM 654 O O . VAL A 1 83 ? 4.552 7.399 -8.404 1.00 92.62 83 VAL A O 1
ATOM 657 N N . GLN A 1 84 ? 3.512 5.408 -8.398 1.00 93.69 84 GLN A N 1
ATOM 658 C CA . GLN A 1 84 ? 2.156 5.923 -8.289 1.00 93.69 84 GLN A CA 1
ATOM 659 C C . GLN A 1 84 ? 1.543 5.425 -6.986 1.00 93.69 84 GLN A C 1
ATOM 661 O O . GLN A 1 84 ? 1.433 4.220 -6.781 1.00 93.69 84 GLN A O 1
ATOM 666 N N . VAL A 1 85 ? 1.134 6.353 -6.121 1.00 93.50 85 VAL A N 1
ATOM 667 C CA . VAL A 1 85 ? 0.487 6.033 -4.845 1.00 93.50 85 VAL A CA 1
ATOM 668 C C . VAL A 1 85 ? -0.985 6.417 -4.903 1.00 93.50 85 VAL A C 1
ATOM 670 O O . VAL A 1 85 ? -1.329 7.524 -5.313 1.00 93.50 85 VAL A O 1
ATOM 673 N N . VAL A 1 86 ? -1.847 5.510 -4.460 1.00 93.50 86 VAL A N 1
ATOM 674 C CA . VAL A 1 86 ? -3.287 5.721 -4.306 1.00 93.50 86 VAL A CA 1
ATOM 675 C C . VAL A 1 86 ? -3.654 5.485 -2.846 1.00 93.50 86 VAL A C 1
ATOM 677 O O . VAL A 1 86 ? -3.330 4.437 -2.292 1.00 93.50 86 VAL A O 1
ATOM 680 N N . ILE A 1 87 ? -4.329 6.454 -2.225 1.00 91.81 87 ILE A N 1
ATOM 681 C CA . ILE A 1 87 ? -4.860 6.355 -0.860 1.00 91.81 87 ILE A CA 1
ATOM 682 C C . ILE A 1 87 ? -6.382 6.250 -0.960 1.00 91.81 87 ILE A C 1
ATOM 684 O O . ILE A 1 87 ? -7.000 7.084 -1.622 1.00 91.81 87 ILE A O 1
ATOM 688 N N . THR A 1 88 ? -6.985 5.239 -0.329 1.00 88.06 88 THR A N 1
ATOM 689 C CA . THR A 1 88 ? -8.417 4.931 -0.542 1.00 88.06 88 THR A CA 1
ATOM 690 C C . THR A 1 88 ? -9.252 5.062 0.728 1.00 88.06 88 THR A C 1
ATOM 692 O O . THR A 1 88 ? -10.313 5.676 0.705 1.00 88.06 88 THR A O 1
ATOM 695 N N . ASN A 1 89 ? -8.771 4.520 1.850 1.00 87.31 89 ASN A N 1
ATOM 696 C CA . ASN A 1 89 ? -9.547 4.403 3.092 1.00 87.31 89 ASN A CA 1
ATOM 697 C C . ASN A 1 89 ? -9.104 5.376 4.198 1.00 87.31 89 ASN A C 1
ATOM 699 O O . ASN A 1 89 ? -9.403 5.163 5.371 1.00 87.31 89 ASN A O 1
ATOM 703 N N . LEU A 1 90 ? -8.407 6.455 3.832 1.00 87.25 90 LEU A N 1
ATOM 704 C CA . LEU A 1 90 ? -8.060 7.540 4.750 1.00 87.25 90 LEU A CA 1
ATOM 705 C C . LEU A 1 90 ? -8.673 8.857 4.299 1.00 87.25 90 LEU A C 1
ATOM 707 O O . LEU A 1 90 ? -8.786 9.150 3.107 1.00 87.25 90 LEU A O 1
ATOM 711 N N . LYS A 1 91 ? -9.024 9.686 5.278 1.00 86.62 91 LYS A N 1
ATOM 712 C CA . LYS A 1 91 ? -9.470 11.054 5.034 1.00 86.62 91 LYS A CA 1
ATOM 713 C C . LYS A 1 91 ? -8.253 11.944 4.830 1.00 86.62 91 LYS A C 1
ATOM 715 O O . LYS A 1 91 ? -7.284 11.858 5.583 1.00 86.62 91 LYS A O 1
ATOM 720 N N . ARG A 1 92 ? -8.306 12.811 3.819 1.00 86.12 92 ARG A N 1
ATOM 721 C CA . ARG A 1 92 ? -7.313 13.880 3.672 1.00 86.12 92 ARG A CA 1
ATOM 722 C C . ARG A 1 92 ? -7.427 14.827 4.859 1.00 86.12 92 ARG A C 1
ATOM 724 O O . ARG A 1 92 ? -8.539 15.206 5.226 1.00 86.12 92 ARG A O 1
ATOM 731 N N . LYS A 1 93 ? -6.289 15.233 5.419 1.00 86.56 93 LYS A N 1
ATOM 732 C CA . LYS A 1 93 ? -6.214 16.360 6.345 1.00 86.56 93 LYS A CA 1
ATOM 733 C C . LYS A 1 93 ? -6.690 17.579 5.569 1.00 86.56 93 LYS A C 1
ATOM 735 O O . LYS A 1 93 ? -6.015 18.045 4.656 1.00 86.56 93 LYS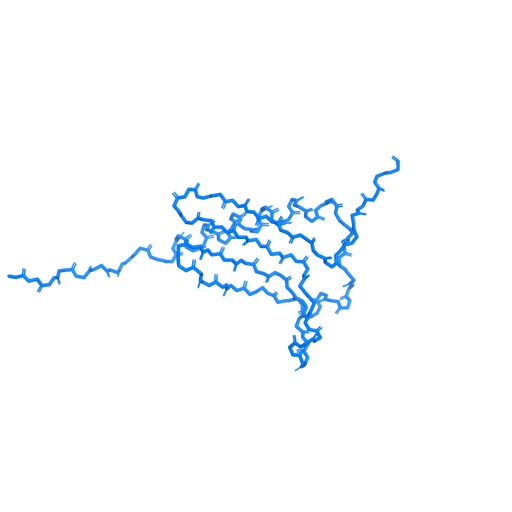 A O 1
ATOM 740 N N . ILE A 1 94 ? -7.879 18.067 5.890 1.00 72.44 94 ILE A N 1
ATOM 741 C CA . ILE A 1 94 ? -8.313 19.368 5.400 1.00 72.44 94 ILE A CA 1
ATOM 742 C C . ILE A 1 94 ? -7.476 20.365 6.198 1.00 72.44 94 ILE A C 1
ATOM 744 O O . ILE A 1 94 ? -7.683 20.517 7.401 1.00 72.44 94 ILE A O 1
ATOM 748 N N . ALA A 1 95 ? -6.461 20.949 5.562 1.00 60.91 95 ALA A N 1
ATOM 749 C CA . ALA A 1 95 ? -5.775 22.084 6.157 1.00 60.91 95 ALA A CA 1
ATOM 750 C C . ALA A 1 95 ? -6.817 23.205 6.369 1.00 60.91 95 ALA A C 1
ATOM 752 O O . ALA A 1 95 ? -7.635 23.412 5.466 1.00 60.91 95 ALA A O 1
ATOM 753 N N . PRO A 1 96 ? -6.850 23.844 7.553 1.00 56.97 96 PRO A N 1
ATOM 754 C CA . PRO A 1 96 ? -7.778 24.935 7.845 1.00 56.97 96 PRO A CA 1
ATOM 755 C C . PRO A 1 96 ? -7.583 26.142 6.920 1.00 56.97 96 PRO A C 1
ATOM 757 O O . PRO A 1 96 ? -6.449 26.338 6.421 1.00 56.97 96 PRO A O 1
#

Organism: Azospira oryzae (strain ATCC BAA-33 / DSM 13638 / PS) (NCBI:txid640081)

Nearest PDB structures (foldseek):
  8ro1-assembly1_e  TM=5.540E-01  e=1.490E-01  Caenorhabditis elegans
  8i0w-assembly1_l  TM=4.281E-01  e=2.390E-01  Homo sapiens
  8i34-assembly4_G  TM=6.295E-01  e=1.249E+00  Haliclona sp.
  8ro1-assembly1_k  TM=5.940E-01  e=1.249E+00  Caenorhabditis elegans
  7nvr-assembly1_d  TM=4.332E-01  e=1.492E+00  Homo sapiens

Foldseek 3Di:
DDDPDDDDPPPVLVVVLVVLQVVVQVVVCVQWDDDDPVQVVQWDWDWDDDPQKIKIWTWRDDPDPVPIGTQKIWIARSPPRDIDMDGDPTGGPPDD

Sequence (96 aa):
MPPANRTDAVPKELDKLQELARVASHKALEEYESPPKEWEANLTLGTVFDGDDRIFELYVAADNPKDTIVISSARVDRKNHSVQVVITNLKRKIAP

pLDDT: mean 84.17, std 12.38, range [47.12, 95.38]

Solvent-accessible surface area (backbone atoms only — not comparable to full-atom values): 5778 Å² total; per-residue (Å²): 140,88,78,89,77,90,83,87,79,63,68,74,52,53,55,50,52,48,49,51,34,48,54,51,44,51,60,59,46,69,52,27,52,79,78,60,72,80,42,64,83,34,59,40,79,47,76,46,82,58,87,69,31,42,34,40,32,39,26,29,64,48,98,46,82,86,66,42,46,57,40,36,38,20,41,29,35,67,87,79,68,48,73,49,72,48,74,69,71,59,55,65,57,78,77,130

Mean predicted aligned error: 7.98 Å